Protein AF-A0A1H3SYV3-F1 (afdb_monom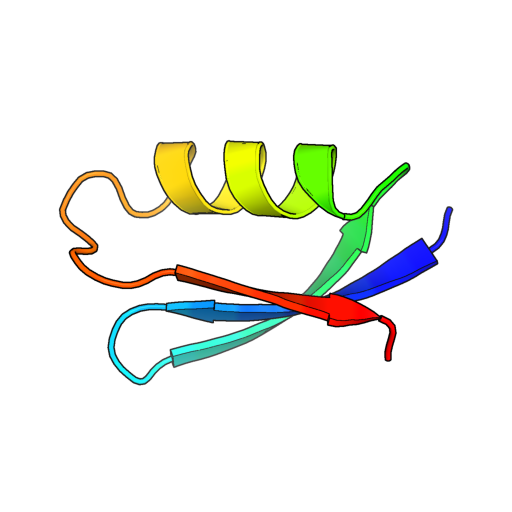er_lite)

Radius of gyration: 9.17 Å; chains: 1; bounding box: 22×14×21 Å

Sequence (42 aa):
MKRCIIKVAGACYTALFPSTCAAVADAMTRFPYATKISVRLA

pLDDT: mean 91.29, std 3.8, range [78.94, 95.31]

Organism: NCBI:txid558537

Structure (mmCIF, N/CA/C/O backbone):
data_AF-A0A1H3SYV3-F1
#
_entry.id   AF-A0A1H3SYV3-F1
#
loop_
_atom_site.group_PDB
_atom_site.id
_atom_site.type_symbol
_atom_site.label_atom_id
_atom_site.label_alt_id
_atom_site.label_comp_id
_atom_site.label_asym_id
_atom_site.label_entity_id
_atom_site.label_seq_id
_atom_site.pdbx_PDB_ins_code
_atom_site.Cartn_x
_atom_site.Cartn_y
_atom_site.Cartn_z
_atom_site.occupancy
_atom_site.B_iso_or_equiv
_atom_site.auth_seq_id
_atom_site.auth_comp_id
_atom_site.auth_asym_id
_atom_site.auth_atom_id
_atom_site.pdbx_PDB_model_num
ATOM 1 N N . MET A 1 1 ? 14.030 7.203 -11.529 1.00 78.94 1 MET A N 1
ATOM 2 C CA . MET A 1 1 ? 12.805 7.187 -10.692 1.00 78.94 1 MET A CA 1
ATOM 3 C C . MET A 1 1 ? 12.033 5.908 -10.982 1.00 78.94 1 MET A C 1
ATOM 5 O O . MET A 1 1 ? 12.159 5.394 -12.087 1.00 78.94 1 MET A O 1
ATOM 9 N N . LYS A 1 2 ? 11.292 5.371 -10.013 1.00 88.25 2 LYS A N 1
ATOM 10 C CA . LYS A 1 2 ? 10.564 4.099 -10.103 1.00 88.25 2 LYS A CA 1
ATOM 11 C C . LYS A 1 2 ? 9.071 4.344 -9.934 1.00 88.25 2 LYS A C 1
ATOM 13 O O . LYS A 1 2 ? 8.669 5.155 -9.102 1.00 88.25 2 LYS A O 1
ATOM 18 N N . ARG A 1 3 ? 8.252 3.644 -10.715 1.00 93.44 3 ARG A N 1
ATOM 19 C CA . ARG A 1 3 ? 6.798 3.696 -10.573 1.00 93.44 3 ARG A CA 1
ATOM 20 C C . ARG A 1 3 ? 6.395 2.800 -9.408 1.00 93.44 3 ARG A C 1
ATOM 22 O O . ARG A 1 3 ? 6.677 1.605 -9.419 1.00 93.44 3 ARG A O 1
ATOM 29 N N . CYS A 1 4 ? 5.765 3.389 -8.403 1.00 94.62 4 CYS A N 1
ATOM 30 C CA . CYS A 1 4 ? 5.276 2.679 -7.231 1.00 94.62 4 CYS A CA 1
ATOM 31 C C . CYS A 1 4 ? 3.747 2.695 -7.235 1.00 94.62 4 CYS A C 1
ATOM 33 O O . CYS A 1 4 ? 3.129 3.712 -7.557 1.00 94.62 4 CYS A O 1
ATOM 35 N N . ILE A 1 5 ? 3.147 1.572 -6.854 1.00 94.62 5 ILE A N 1
ATOM 36 C CA . ILE A 1 5 ? 1.727 1.446 -6.529 1.00 94.62 5 ILE A CA 1
ATOM 37 C C . ILE A 1 5 ? 1.619 1.515 -5.008 1.00 94.62 5 ILE A C 1
ATOM 39 O O . ILE A 1 5 ? 2.163 0.657 -4.307 1.00 94.62 5 ILE A O 1
ATOM 43 N N . ILE A 1 6 ? 0.917 2.526 -4.512 1.00 95.25 6 ILE A N 1
ATOM 44 C CA . ILE A 1 6 ? 0.706 2.786 -3.094 1.00 95.25 6 ILE A CA 1
ATOM 45 C C . ILE A 1 6 ? -0.747 2.464 -2.763 1.00 95.25 6 ILE A C 1
ATOM 47 O O . ILE A 1 6 ? -1.662 2.953 -3.423 1.00 95.25 6 ILE A O 1
ATOM 51 N N . LYS A 1 7 ? -0.955 1.643 -1.736 1.00 95.12 7 LYS A N 1
ATOM 52 C CA . LYS A 1 7 ? -2.266 1.313 -1.176 1.00 95.12 7 LYS A CA 1
ATOM 53 C C . LYS A 1 7 ? -2.340 1.805 0.262 1.00 95.12 7 LYS A C 1
ATOM 55 O O . LYS A 1 7 ? -1.499 1.419 1.072 1.00 95.12 7 LYS A O 1
ATOM 60 N N . VAL A 1 8 ? -3.347 2.613 0.574 1.00 93.06 8 VAL A N 1
ATOM 61 C CA . VAL A 1 8 ? -3.561 3.204 1.900 1.00 93.06 8 VAL A CA 1
ATOM 62 C C . VAL A 1 8 ? -5.037 3.122 2.255 1.00 93.06 8 VAL A C 1
ATOM 64 O O . VAL A 1 8 ? -5.855 3.683 1.538 1.00 93.06 8 VAL A O 1
ATOM 67 N N . ALA A 1 9 ? -5.383 2.415 3.335 1.00 83.69 9 ALA A N 1
ATOM 68 C CA . ALA A 1 9 ? -6.744 2.374 3.899 1.00 83.69 9 ALA A CA 1
ATOM 69 C C . ALA A 1 9 ? -7.902 2.207 2.873 1.00 83.69 9 ALA A C 1
ATOM 71 O O . ALA A 1 9 ? -8.966 2.793 3.027 1.00 83.69 9 ALA A O 1
ATOM 72 N N . GLY A 1 10 ? -7.696 1.414 1.812 1.00 82.44 10 GLY A N 1
ATOM 73 C CA . GLY A 1 10 ? -8.690 1.173 0.751 1.00 82.44 10 GLY A CA 1
ATOM 74 C C . GLY A 1 10 ? -8.527 2.036 -0.507 1.00 82.44 10 GLY A C 1
ATOM 75 O O . GLY A 1 10 ? -9.038 1.666 -1.560 1.00 82.44 10 GLY A O 1
ATOM 76 N N . ALA A 1 11 ? -7.746 3.114 -0.452 1.00 85.75 11 ALA A N 1
ATOM 77 C CA . ALA A 1 11 ? -7.332 3.880 -1.621 1.00 85.75 11 ALA A CA 1
ATOM 78 C C . ALA A 1 11 ? -6.078 3.271 -2.267 1.00 85.75 11 ALA A C 1
ATOM 80 O O . ALA A 1 11 ? -5.200 2.733 -1.587 1.00 85.75 11 ALA A O 1
ATOM 81 N N . CYS A 1 12 ? -5.975 3.370 -3.591 1.00 90.56 12 CYS A N 1
ATOM 82 C CA . CYS A 1 12 ? -4.800 2.957 -4.348 1.00 90.56 12 CYS A CA 1
ATOM 83 C C . CYS A 1 12 ? -4.428 4.054 -5.343 1.00 90.56 12 CYS A C 1
ATOM 85 O O . CYS A 1 12 ? -5.283 4.516 -6.093 1.00 90.56 12 CYS A O 1
ATOM 87 N N . TYR A 1 13 ? -3.158 4.446 -5.379 1.00 91.75 13 TYR A N 1
ATOM 88 C CA . TYR A 1 13 ? -2.648 5.410 -6.349 1.00 91.75 13 TYR A CA 1
ATOM 89 C C . TYR A 1 13 ? -1.264 5.010 -6.850 1.00 91.75 13 TYR A C 1
ATOM 91 O O . TYR A 1 13 ? -0.551 4.230 -6.217 1.00 91.75 13 TYR A O 1
ATOM 99 N N . THR A 1 14 ? -0.884 5.531 -8.015 1.00 93.62 14 THR A N 1
ATOM 100 C CA . THR A 1 14 ? 0.452 5.326 -8.581 1.00 93.62 14 THR A CA 1
ATOM 101 C C . THR A 1 14 ? 1.198 6.636 -8.677 1.00 93.62 14 THR A C 1
ATOM 103 O O . THR A 1 14 ? 0.653 7.604 -9.200 1.00 93.62 14 THR A O 1
ATOM 106 N N . ALA A 1 15 ? 2.449 6.648 -8.237 1.00 92.50 15 ALA A N 1
ATOM 107 C CA . ALA A 1 15 ? 3.319 7.810 -8.349 1.00 92.50 15 ALA A CA 1
ATOM 108 C C . ALA A 1 15 ? 4.778 7.386 -8.567 1.00 92.50 15 ALA A C 1
ATOM 110 O O . ALA A 1 15 ? 5.152 6.226 -8.362 1.00 92.50 15 ALA A O 1
ATOM 111 N N . LEU A 1 16 ? 5.585 8.327 -9.054 1.00 95.31 16 LEU A N 1
ATOM 112 C CA . LEU A 1 16 ? 7.008 8.129 -9.305 1.00 95.31 16 LEU A CA 1
ATOM 113 C C . LEU A 1 16 ? 7.806 8.524 -8.066 1.00 95.31 16 LEU A C 1
ATOM 115 O O . LEU A 1 16 ? 7.726 9.661 -7.615 1.00 95.31 16 LEU A O 1
ATOM 119 N N . PHE A 1 17 ? 8.609 7.595 -7.556 1.00 94.19 17 PHE A N 1
ATOM 120 C CA . PHE A 1 17 ? 9.465 7.820 -6.395 1.00 94.19 17 PHE A CA 1
ATOM 121 C C . PHE A 1 17 ? 10.902 7.368 -6.662 1.00 94.19 17 PHE A C 1
ATOM 123 O O . PHE A 1 17 ? 11.140 6.496 -7.502 1.00 94.19 17 PHE A O 1
ATOM 130 N N . PRO A 1 18 ? 11.900 7.929 -5.963 1.00 92.75 18 PRO A N 1
ATOM 131 C CA . PRO A 1 18 ? 13.281 7.467 -6.083 1.00 92.75 18 PRO A CA 1
ATOM 132 C C . PRO A 1 18 ? 13.461 6.035 -5.545 1.00 92.75 18 PRO A C 1
ATOM 134 O O . PRO A 1 18 ? 14.268 5.272 -6.077 1.00 92.75 18 PRO A O 1
ATOM 137 N N . SER A 1 19 ? 12.668 5.635 -4.548 1.00 92.25 19 SER A N 1
ATOM 138 C CA . SER A 1 19 ? 12.660 4.296 -3.952 1.00 92.25 19 SER A CA 1
ATOM 139 C C . SER A 1 19 ? 11.279 3.949 -3.380 1.00 92.25 19 SER A C 1
ATOM 141 O O . SER A 1 19 ? 10.420 4.818 -3.223 1.00 92.25 19 SER A O 1
ATOM 143 N N . THR A 1 20 ? 11.055 2.677 -3.040 1.00 92.19 20 THR A N 1
ATOM 144 C CA . THR A 1 20 ? 9.841 2.248 -2.326 1.00 92.19 20 THR A CA 1
ATOM 145 C C . THR A 1 20 ? 9.764 2.859 -0.926 1.00 92.19 20 THR A C 1
ATOM 147 O O . THR A 1 20 ? 8.680 3.244 -0.507 1.00 92.19 20 THR A O 1
ATOM 150 N N . CYS A 1 21 ? 10.895 3.039 -0.235 1.00 92.75 21 CYS A N 1
ATOM 151 C CA . CYS A 1 21 ? 10.941 3.711 1.069 1.00 92.75 21 CYS A CA 1
ATOM 152 C C . CYS A 1 21 ? 10.491 5.175 0.977 1.00 92.75 21 CYS A C 1
ATOM 154 O O . CYS A 1 21 ? 9.719 5.628 1.816 1.00 92.75 21 CYS A O 1
ATOM 156 N N . ALA A 1 22 ? 10.908 5.897 -0.070 1.00 94.00 22 ALA A N 1
ATOM 157 C CA . ALA A 1 22 ? 10.458 7.270 -0.301 1.00 94.00 22 ALA A CA 1
ATOM 158 C C . ALA A 1 22 ? 8.942 7.342 -0.552 1.00 94.00 22 ALA A C 1
ATOM 160 O O . ALA A 1 22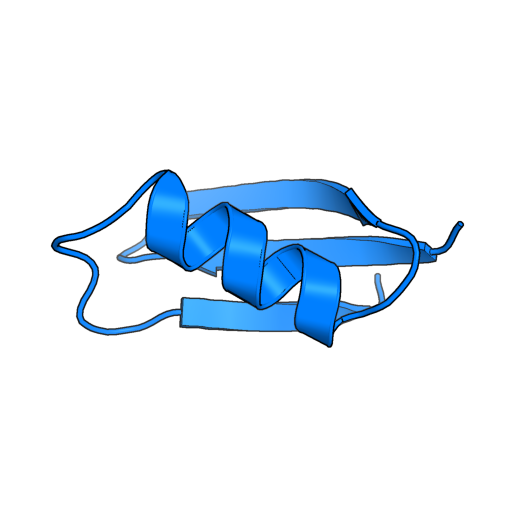 ? 8.281 8.250 -0.061 1.00 94.00 22 ALA A O 1
ATOM 161 N N . ALA A 1 23 ? 8.383 6.352 -1.254 1.00 93.75 23 ALA A N 1
ATOM 162 C CA . ALA A 1 23 ? 6.939 6.244 -1.456 1.00 93.75 23 ALA A CA 1
ATOM 163 C C . ALA A 1 23 ? 6.177 5.944 -0.152 1.00 93.75 23 ALA A C 1
ATOM 165 O O . ALA A 1 23 ? 5.075 6.450 0.041 1.00 93.75 23 ALA A O 1
ATOM 166 N N . VAL A 1 24 ? 6.750 5.137 0.751 1.00 93.00 24 VAL A N 1
ATOM 167 C CA . VAL A 1 24 ? 6.161 4.876 2.077 1.00 93.00 24 VAL A CA 1
ATOM 168 C C . VAL A 1 24 ? 6.193 6.136 2.940 1.00 93.00 24 VAL A C 1
ATOM 170 O O . VAL A 1 24 ? 5.180 6.461 3.551 1.00 93.00 24 VAL A O 1
ATOM 173 N N . ALA A 1 25 ? 7.317 6.859 2.964 1.00 93.81 25 ALA A N 1
ATOM 174 C CA . ALA A 1 25 ? 7.450 8.097 3.732 1.00 93.81 25 ALA A CA 1
ATOM 175 C C . ALA A 1 25 ? 6.434 9.159 3.277 1.00 93.81 25 ALA A C 1
ATOM 177 O O . ALA A 1 25 ? 5.718 9.712 4.107 1.00 93.81 25 ALA A O 1
ATOM 178 N N . ASP 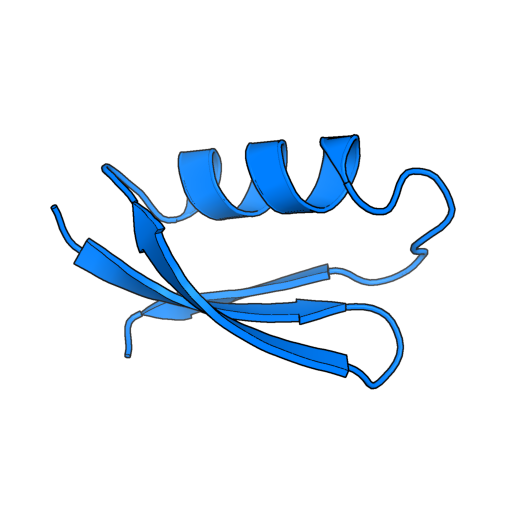A 1 26 ? 6.295 9.365 1.962 1.00 93.44 26 ASP A N 1
ATOM 179 C CA . ASP A 1 26 ? 5.268 10.251 1.392 1.00 93.44 26 ASP A CA 1
ATOM 180 C C . ASP A 1 26 ? 3.850 9.824 1.803 1.00 93.44 26 ASP A C 1
ATOM 182 O O . ASP A 1 26 ? 3.051 10.650 2.250 1.00 93.44 26 ASP A O 1
ATOM 186 N N . ALA A 1 27 ? 3.548 8.524 1.717 1.00 92.50 27 ALA A N 1
ATOM 187 C CA . ALA A 1 27 ? 2.248 7.987 2.102 1.00 92.50 27 ALA A CA 1
ATOM 188 C C . ALA A 1 27 ? 1.950 8.185 3.598 1.00 92.50 27 ALA A C 1
ATOM 190 O O . ALA A 1 27 ? 0.824 8.528 3.948 1.00 92.50 27 ALA A O 1
ATOM 191 N N . MET A 1 28 ? 2.942 8.019 4.478 1.00 92.19 28 MET A N 1
ATOM 192 C CA . MET A 1 28 ? 2.793 8.278 5.916 1.00 92.19 28 MET A CA 1
ATOM 193 C C . MET A 1 28 ? 2.530 9.760 6.202 1.00 92.19 28 MET A C 1
ATOM 195 O O . MET A 1 28 ? 1.665 10.076 7.014 1.00 92.19 28 MET A O 1
ATOM 199 N N . THR A 1 29 ? 3.223 10.672 5.514 1.00 93.50 29 THR A N 1
ATOM 200 C CA . THR A 1 29 ? 3.006 12.118 5.671 1.00 93.50 29 THR A CA 1
ATOM 201 C C . THR A 1 29 ? 1.631 12.553 5.165 1.00 93.50 29 THR A C 1
ATOM 203 O O . THR A 1 29 ? 0.971 13.370 5.803 1.00 93.50 29 THR A O 1
ATOM 206 N N . ARG A 1 30 ? 1.175 12.009 4.032 1.00 90.88 30 ARG A N 1
ATOM 207 C CA . ARG A 1 30 ? -0.131 12.344 3.441 1.00 90.88 30 ARG A CA 1
ATOM 208 C C . ARG A 1 30 ? -1.311 11.725 4.182 1.00 90.88 30 ARG A C 1
ATOM 210 O O . ARG A 1 30 ? -2.385 12.319 4.208 1.00 90.88 30 ARG A O 1
ATOM 217 N N . PHE A 1 31 ? -1.121 10.547 4.768 1.00 90.88 31 PHE A N 1
ATOM 218 C CA . PHE A 1 31 ? -2.163 9.805 5.470 1.00 90.88 31 PHE A CA 1
ATOM 219 C C . PHE A 1 31 ? -1.711 9.451 6.896 1.00 90.88 31 PHE A C 1
ATOM 221 O O . PHE A 1 31 ? -1.509 8.274 7.201 1.00 90.88 31 PHE A O 1
ATOM 228 N N . PRO A 1 32 ? -1.583 10.443 7.797 1.00 89.25 32 PRO A N 1
ATOM 229 C CA . PRO A 1 32 ? -1.037 10.235 9.142 1.00 89.25 32 PRO A CA 1
ATOM 230 C C . PRO A 1 32 ? -1.884 9.296 10.015 1.00 89.25 32 PRO A C 1
ATOM 232 O O . PRO A 1 32 ? -1.373 8.692 10.951 1.00 89.25 32 PRO A O 1
ATOM 235 N N . TYR A 1 33 ? -3.172 9.138 9.696 1.00 90.81 33 TYR A N 1
ATOM 236 C CA . TYR A 1 33 ? -4.093 8.241 10.404 1.00 90.81 33 TYR A CA 1
ATOM 237 C C . TYR A 1 33 ? -4.229 6.862 9.747 1.00 90.81 33 TYR A C 1
ATOM 239 O O . TYR A 1 33 ? -5.028 6.036 10.193 1.00 90.81 33 TYR A O 1
ATOM 247 N N . ALA A 1 34 ? -3.494 6.593 8.665 1.00 88.75 34 ALA A N 1
ATOM 248 C CA . ALA A 1 34 ? -3.565 5.302 8.006 1.00 88.75 34 ALA A CA 1
ATOM 249 C C . ALA A 1 34 ? -2.891 4.217 8.848 1.00 88.75 34 ALA A C 1
ATOM 251 O O . ALA A 1 34 ? -1.684 4.222 9.064 1.00 88.75 34 ALA A O 1
ATOM 252 N N . THR A 1 35 ? -3.669 3.215 9.244 1.00 88.62 35 THR A N 1
ATOM 253 C CA . THR A 1 35 ? -3.174 2.055 10.001 1.00 88.62 35 THR A CA 1
ATOM 254 C C . THR A 1 35 ? -2.459 1.028 9.123 1.00 88.62 35 THR A C 1
ATOM 256 O O . THR A 1 35 ? -1.719 0.184 9.623 1.00 88.62 35 THR A O 1
ATOM 259 N N . LYS A 1 36 ? -2.673 1.081 7.802 1.00 90.75 36 LYS A N 1
ATOM 260 C CA . LYS A 1 36 ? -2.072 0.157 6.838 1.00 90.75 36 LYS A CA 1
ATOM 261 C C . LYS A 1 36 ? -1.679 0.877 5.556 1.00 90.75 36 LYS A C 1
ATOM 263 O O . LYS A 1 36 ? -2.535 1.377 4.823 1.00 90.75 36 LYS A O 1
ATOM 268 N N . ILE A 1 37 ? -0.380 0.844 5.272 1.00 93.19 37 ILE A N 1
ATOM 269 C CA . ILE A 1 37 ? 0.231 1.319 4.032 1.00 93.19 37 ILE A CA 1
ATOM 270 C C . ILE A 1 37 ? 0.934 0.131 3.380 1.00 93.19 37 ILE A C 1
ATOM 272 O O . ILE A 1 37 ? 1.618 -0.652 4.038 1.00 93.19 37 ILE A O 1
ATOM 276 N N . SER A 1 38 ? 0.754 -0.042 2.077 1.00 93.00 38 SER A N 1
ATOM 277 C CA . SER A 1 38 ? 1.475 -1.047 1.299 1.00 93.00 38 SER A CA 1
ATOM 278 C C . SER A 1 38 ? 1.975 -0.424 0.012 1.00 93.00 38 SER A C 1
ATOM 280 O O . SER A 1 38 ? 1.203 0.157 -0.747 1.00 93.00 38 SER A O 1
ATOM 282 N N . VAL A 1 39 ? 3.269 -0.567 -0.240 1.00 94.19 39 VAL A N 1
ATOM 283 C CA . VAL A 1 39 ? 3.918 -0.062 -1.446 1.00 94.19 39 VAL A C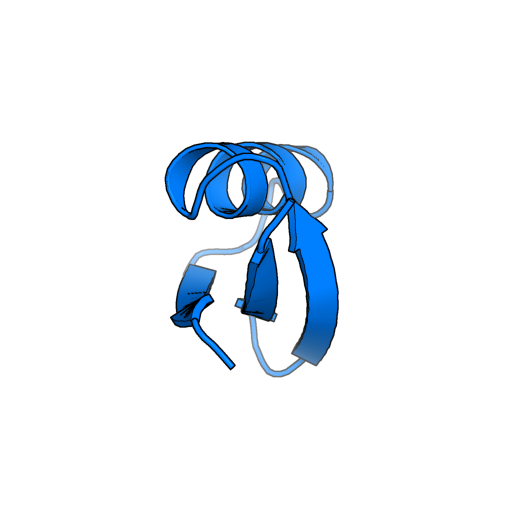A 1
ATOM 284 C C . VAL A 1 39 ? 4.539 -1.231 -2.185 1.00 94.19 39 VAL A C 1
ATOM 286 O O . VAL A 1 39 ? 5.235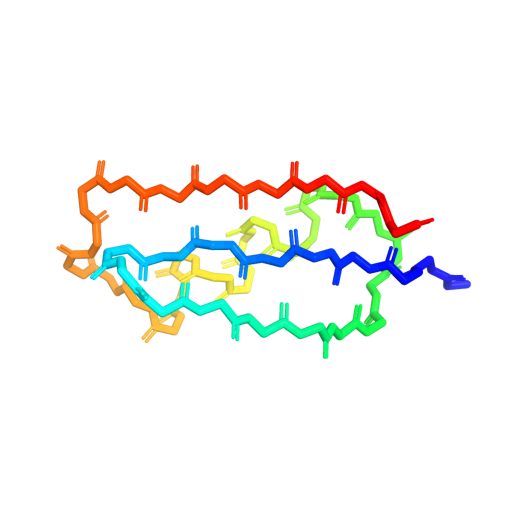 -2.050 -1.589 1.00 94.19 39 VAL A O 1
ATOM 289 N N . ARG A 1 40 ? 4.318 -1.287 -3.496 1.00 93.19 40 ARG A N 1
ATOM 290 C CA . ARG A 1 40 ? 5.023 -2.204 -4.397 1.00 93.19 40 ARG A CA 1
ATOM 291 C C . ARG A 1 40 ? 5.483 -1.466 -5.644 1.00 93.19 40 ARG A C 1
ATOM 293 O O . ARG A 1 40 ? 4.894 -0.451 -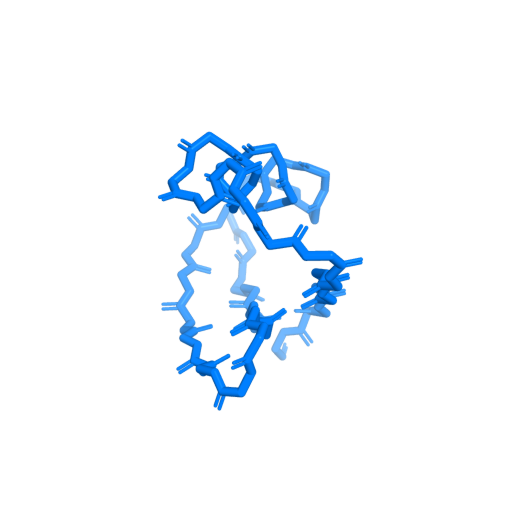6.013 1.00 93.19 40 ARG A O 1
ATOM 300 N N . LEU A 1 41 ? 6.518 -1.981 -6.296 1.00 90.69 41 LEU A N 1
ATOM 301 C CA . LEU A 1 41 ? 6.878 -1.523 -7.635 1.00 90.69 41 LEU A CA 1
ATOM 302 C C . LEU A 1 41 ? 5.765 -1.921 -8.615 1.00 90.69 41 LEU A C 1
ATOM 304 O O . LEU A 1 41 ? 5.135 -2.967 -8.433 1.00 90.69 41 LEU A O 1
ATOM 308 N N . ALA A 1 42 ? 5.467 -1.027 -9.558 1.00 80.88 42 ALA A N 1
ATOM 309 C CA . ALA A 1 42 ? 4.526 -1.286 -10.644 1.00 80.88 42 ALA A CA 1
ATOM 310 C C . ALA A 1 42 ? 5.136 -2.221 -11.687 1.00 80.88 42 ALA A C 1
ATOM 312 O O . ALA A 1 42 ? 6.355 -2.078 -11.941 1.00 80.88 42 ALA A O 1
#

Secondary structure (DSSP, 8-state):
-EEEEEEETTEEEEEEESSHHHHHHHHHHH-TT-S-EEEEE-

Foldseek 3Di:
DFWKWKDFPHDIDIDDDPDQVRVVVVVCVVCVPTPDMDMDTD